Protein AF-D6M3I9-F1 (afdb_monomer)

Secondary structure (DSSP, 8-state):
-----EEE-SS-EEE------HHHHHHHHHTSS---TT-----TT---PPSSEEETTEEEEEEEPPPBP------------------------PPBP---HHHHHHHHHHHHHSBTTBPPP-

Mean predicted aligned error: 10.63 Å

Foldseek 3Di:
DDFFWWKDDPVDIDGFADDDAPVVVVVLCVPDPDADPNDDDDHPPDDDDDPQDADPRGGMDIPPDFDADPDDDDDDDDDDDDDDDDDDPPPPPRPGDHHHPSVVRVVVRVQCPDPPNDDDDD

pLDDT: mean 79.84, std 19.85, range [32.59, 96.94]

Sequence (122 aa):
MRLGPVVAGPERWAPLVAPYDLARLGALLHAMDRVPGALRFHGSGGYLVLPPSRTGAGTTGWARGPLPEAEPVGGAGAPEDAGTEGAGVRGGMARPWLPEVGTLLGPIVETLTRPGVNAPEF

Structure (mmCIF, N/CA/C/O backbone):
data_AF-D6M3I9-F1
#
_entry.id   AF-D6M3I9-F1
#
loop_
_atom_site.group_PDB
_atom_site.id
_atom_site.type_symbol
_atom_site.label_atom_id
_atom_site.label_alt_id
_atom_site.label_comp_id
_atom_site.label_asym_id
_atom_site.label_entity_id
_atom_site.label_seq_id
_atom_site.pdbx_PDB_ins_code
_atom_site.Cartn_x
_atom_site.Cartn_y
_atom_site.Cartn_z
_atom_site.occupancy
_atom_site.B_iso_or_equiv
_atom_site.auth_seq_id
_atom_site.auth_comp_id
_atom_site.auth_asym_id
_atom_site.auth_atom_id
_atom_site.pdbx_PDB_mode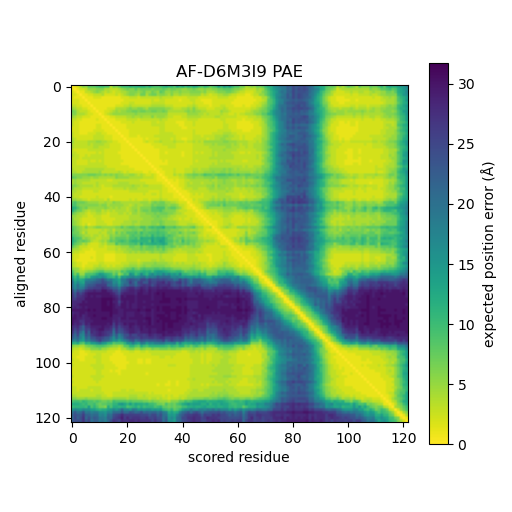l_num
ATOM 1 N N . MET A 1 1 ? 9.358 -13.832 -0.226 1.00 78.69 1 MET A N 1
ATOM 2 C CA . MET A 1 1 ? 9.078 -12.503 -0.818 1.00 78.69 1 MET A CA 1
ATOM 3 C C . MET A 1 1 ? 9.655 -11.416 0.082 1.00 78.69 1 MET A C 1
ATOM 5 O O . MET A 1 1 ? 9.519 -11.528 1.295 1.00 78.69 1 MET A O 1
ATOM 9 N N . ARG A 1 2 ? 10.308 -10.391 -0.485 1.00 83.06 2 ARG A N 1
ATOM 10 C CA . ARG A 1 2 ? 10.786 -9.212 0.262 1.00 83.06 2 ARG A CA 1
ATOM 11 C C . ARG A 1 2 ? 9.686 -8.147 0.254 1.00 83.06 2 ARG A C 1
ATOM 13 O O . ARG A 1 2 ? 9.179 -7.803 -0.806 1.00 83.06 2 ARG A O 1
ATOM 20 N N . LEU A 1 3 ? 9.309 -7.650 1.430 1.00 87.12 3 LEU A N 1
ATOM 21 C CA . LEU A 1 3 ? 8.371 -6.533 1.567 1.00 87.12 3 LEU A CA 1
ATOM 22 C C . LEU A 1 3 ? 9.127 -5.205 1.487 1.00 87.12 3 LEU A C 1
ATOM 24 O O . LEU A 1 3 ? 10.181 -5.056 2.111 1.00 87.12 3 LEU A O 1
ATOM 28 N N . GLY A 1 4 ? 8.582 -4.266 0.713 1.00 91.50 4 GLY A N 1
ATOM 29 C CA . GLY A 1 4 ? 9.066 -2.888 0.634 1.00 91.50 4 GLY A CA 1
ATOM 30 C C . GLY A 1 4 ? 8.720 -2.076 1.884 1.00 91.50 4 GLY A C 1
ATOM 31 O O . GLY A 1 4 ? 8.183 -2.627 2.846 1.00 91.50 4 GLY A O 1
ATOM 32 N N . PRO A 1 5 ? 9.003 -0.767 1.890 1.00 95.25 5 PRO A N 1
ATOM 33 C CA . PRO A 1 5 ? 8.580 0.120 2.965 1.00 95.25 5 PRO A CA 1
ATOM 34 C C . PRO A 1 5 ? 7.055 0.080 3.141 1.00 95.25 5 PRO A C 1
ATOM 36 O O . PRO A 1 5 ? 6.312 -0.013 2.164 1.00 95.25 5 PRO A O 1
ATOM 39 N N . VAL A 1 6 ? 6.581 0.168 4.383 1.00 96.00 6 VAL A N 1
ATOM 40 C CA . VAL A 1 6 ? 5.148 0.184 4.709 1.00 96.00 6 VAL A CA 1
ATOM 41 C C . VAL A 1 6 ? 4.861 1.336 5.653 1.00 96.00 6 VAL A C 1
ATOM 43 O O . VAL A 1 6 ? 5.401 1.399 6.764 1.00 96.00 6 VAL A O 1
ATOM 46 N N . VAL A 1 7 ? 3.978 2.224 5.212 1.00 95.69 7 VAL A N 1
ATOM 47 C CA . VAL A 1 7 ? 3.451 3.318 6.023 1.00 95.69 7 VAL A CA 1
ATOM 48 C C . VAL A 1 7 ? 2.253 2.810 6.819 1.00 95.69 7 VAL A C 1
ATOM 50 O O . VAL A 1 7 ? 1.299 2.298 6.236 1.00 95.69 7 VAL A O 1
ATOM 53 N N . ALA A 1 8 ? 2.289 2.971 8.137 1.00 94.81 8 ALA A N 1
ATOM 54 C CA . ALA A 1 8 ? 1.151 2.747 9.018 1.00 94.81 8 ALA A CA 1
ATOM 55 C C . ALA A 1 8 ? 0.521 4.089 9.394 1.00 94.81 8 ALA A C 1
ATOM 57 O O . ALA A 1 8 ? 1.177 4.972 9.953 1.00 94.81 8 ALA A O 1
ATOM 58 N N . GLY A 1 9 ? -0.757 4.231 9.070 1.00 90.81 9 GLY A N 1
ATOM 59 C CA . GLY A 1 9 ? -1.629 5.273 9.586 1.00 90.81 9 GLY A CA 1
ATOM 60 C C . GLY A 1 9 ? -2.697 4.680 10.510 1.00 90.81 9 GLY A C 1
ATOM 61 O O . GLY A 1 9 ? -2.822 3.459 10.600 1.00 90.81 9 GLY A O 1
ATOM 62 N N . PRO A 1 10 ? -3.488 5.539 11.168 1.00 8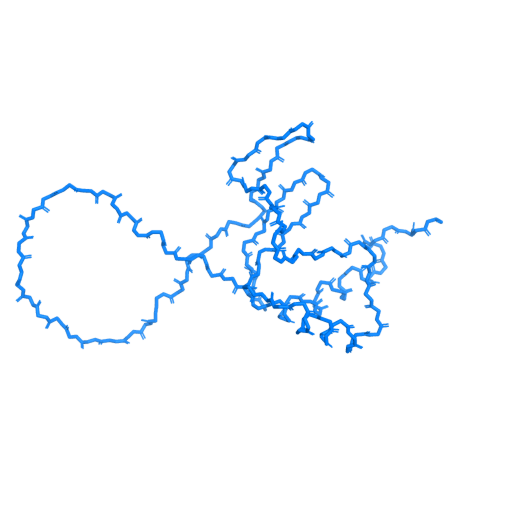6.56 10 PRO A N 1
ATOM 63 C CA . PRO A 1 10 ? -4.519 5.118 12.119 1.00 86.56 10 PRO A CA 1
ATOM 64 C C . PRO A 1 10 ? -5.575 4.209 11.473 1.00 86.56 10 PRO A C 1
ATOM 66 O O . PRO A 1 10 ? -5.933 3.187 12.038 1.00 86.56 10 PRO A O 1
ATOM 69 N N . GLU A 1 11 ? -5.988 4.535 10.246 1.00 87.88 11 GLU A N 1
ATOM 70 C CA . GLU A 1 11 ? -7.082 3.843 9.546 1.00 87.88 11 GLU A CA 1
ATOM 71 C C . GLU A 1 11 ? -6.610 2.928 8.409 1.00 87.88 11 GLU A C 1
ATOM 73 O O . GLU A 1 11 ? -7.399 2.201 7.811 1.00 87.88 11 GLU A O 1
ATOM 78 N N . ARG A 1 12 ? -5.336 3.020 8.007 1.00 90.31 12 ARG A N 1
ATOM 79 C CA . ARG A 1 12 ? -4.849 2.333 6.804 1.00 90.31 12 ARG A CA 1
ATOM 80 C C . ARG A 1 12 ? -3.358 2.075 6.829 1.00 90.31 12 ARG A C 1
ATOM 82 O O . ARG A 1 12 ? -2.579 2.858 7.368 1.00 90.31 12 ARG A O 1
ATOM 89 N N . TRP A 1 13 ? -2.978 1.005 6.149 1.00 94.12 13 TRP A N 1
ATOM 90 C CA . TRP A 1 13 ? -1.595 0.627 5.906 1.00 94.12 13 TRP A CA 1
ATOM 91 C C . TRP A 1 13 ? -1.323 0.744 4.407 1.00 94.12 13 TRP A C 1
ATOM 93 O O . TRP A 1 13 ? -2.140 0.315 3.595 1.00 94.12 13 TRP A O 1
ATOM 103 N N . ALA A 1 14 ? -0.193 1.340 4.035 1.00 95.06 14 ALA A N 1
ATOM 104 C CA . ALA A 1 14 ? 0.182 1.570 2.645 1.00 95.06 14 ALA A CA 1
ATOM 105 C C . ALA A 1 14 ? 1.566 0.967 2.355 1.00 95.06 14 ALA A C 1
ATOM 107 O O . ALA A 1 14 ? 2.588 1.566 2.712 1.00 95.06 14 ALA A O 1
ATOM 108 N N . PRO A 1 15 ? 1.619 -0.216 1.716 1.00 95.25 15 PRO A N 1
ATOM 109 C CA . PRO A 1 15 ? 2.843 -0.736 1.125 1.00 95.25 15 PRO A CA 1
ATOM 110 C C . PRO A 1 15 ? 3.301 0.173 -0.018 1.00 95.25 15 PRO A C 1
ATOM 112 O O . PRO A 1 15 ? 2.516 0.497 -0.910 1.00 95.25 15 PRO A O 1
ATOM 115 N N . LEU A 1 16 ? 4.570 0.570 -0.000 1.00 94.44 16 LEU A N 1
ATOM 116 C CA . LEU A 1 16 ? 5.183 1.312 -1.095 1.00 94.44 16 LEU A CA 1
ATOM 117 C C . LEU A 1 16 ? 5.746 0.326 -2.118 1.00 94.44 16 LEU A C 1
ATOM 119 O O . LEU A 1 16 ? 6.472 -0.605 -1.766 1.00 94.44 16 LEU A O 1
ATOM 123 N N . VAL A 1 17 ? 5.396 0.548 -3.380 1.00 94.44 17 VAL A N 1
ATOM 124 C CA . VAL A 1 17 ? 5.761 -0.285 -4.531 1.00 94.44 17 VAL A CA 1
ATOM 125 C C . VAL A 1 17 ? 6.453 0.562 -5.588 1.00 94.44 17 VAL A C 1
ATOM 127 O O . VAL A 1 17 ? 6.340 1.791 -5.572 1.00 94.44 17 VAL A O 1
ATOM 130 N N . ALA A 1 18 ? 7.168 -0.092 -6.498 1.00 93.25 18 ALA A N 1
ATOM 131 C CA . ALA A 1 18 ? 7.713 0.562 -7.676 1.00 93.25 18 ALA A CA 1
ATOM 132 C C . ALA A 1 18 ? 6.575 1.221 -8.485 1.00 93.25 18 ALA A C 1
ATOM 134 O O . ALA A 1 18 ? 5.434 0.743 -8.431 1.00 93.25 18 ALA A O 1
ATOM 135 N N . PRO A 1 19 ? 6.847 2.324 -9.209 1.00 92.38 19 PRO A N 1
ATOM 136 C CA . PRO A 1 19 ? 5.848 2.960 -10.059 1.00 92.38 19 PRO A CA 1
ATOM 137 C C . PRO A 1 19 ? 5.211 1.956 -11.022 1.00 92.38 19 PRO A C 1
ATOM 139 O O . PRO A 1 19 ? 5.902 1.158 -11.646 1.00 92.38 19 PRO A O 1
ATOM 142 N N . TYR A 1 20 ? 3.893 2.026 -11.161 1.00 92.50 20 TYR A N 1
ATOM 143 C CA . TYR A 1 20 ? 3.120 1.200 -12.080 1.00 92.50 20 TYR A CA 1
ATOM 144 C C . TYR A 1 20 ? 2.108 2.072 -12.818 1.00 92.50 20 TYR A C 1
ATOM 146 O O . TYR A 1 20 ? 1.672 3.106 -12.308 1.00 92.50 20 TYR A O 1
ATOM 154 N N . ASP A 1 21 ? 1.704 1.641 -14.009 1.00 92.50 21 ASP A N 1
ATOM 155 C CA . ASP A 1 21 ? 0.588 2.246 -14.724 1.00 92.50 21 ASP A CA 1
ATOM 156 C C . ASP A 1 21 ? -0.731 1.498 -14.450 1.00 92.50 21 ASP A C 1
ATOM 158 O O . ASP A 1 21 ? -0.761 0.327 -14.049 1.00 92.50 21 ASP A O 1
ATOM 162 N N . LEU A 1 22 ? -1.851 2.196 -14.648 1.00 92.75 22 LEU A N 1
ATOM 163 C CA . LEU A 1 22 ? -3.181 1.657 -14.359 1.00 92.75 22 LEU A CA 1
ATOM 164 C C . LEU A 1 22 ? -3.603 0.541 -15.325 1.00 92.75 22 LEU A C 1
ATOM 166 O O . LEU A 1 22 ? -4.395 -0.312 -14.929 1.00 92.75 22 LEU A O 1
ATOM 170 N N . ALA A 1 23 ? -3.078 0.505 -16.555 1.00 94.88 23 ALA A N 1
ATOM 171 C CA . ALA A 1 23 ? -3.402 -0.550 -17.513 1.00 94.88 23 ALA A CA 1
ATOM 172 C C . ALA A 1 23 ? -2.766 -1.880 -17.083 1.00 94.88 23 ALA A C 1
ATOM 174 O O . ALA A 1 23 ? -3.438 -2.915 -17.039 1.00 94.88 23 ALA A O 1
ATOM 175 N N . ARG A 1 24 ? -1.496 -1.844 -16.668 1.00 94.69 24 ARG A N 1
ATOM 176 C CA . ARG A 1 24 ? -0.787 -2.985 -16.095 1.00 94.69 24 ARG A CA 1
ATOM 177 C C . ARG A 1 24 ? -1.448 -3.460 -14.809 1.00 94.69 24 ARG A C 1
ATOM 179 O O . ARG A 1 24 ? -1.631 -4.667 -14.647 1.00 94.69 24 ARG A O 1
ATOM 186 N N . LEU A 1 25 ? -1.829 -2.540 -13.921 1.00 95.56 25 LEU A N 1
ATOM 187 C CA . LEU A 1 25 ? -2.576 -2.894 -12.714 1.00 95.56 25 LEU A CA 1
ATOM 188 C C . LEU A 1 25 ? -3.904 -3.574 -13.074 1.00 95.56 25 LEU A C 1
ATOM 190 O O . LEU A 1 25 ? -4.180 -4.652 -12.560 1.00 95.56 25 LEU A O 1
ATOM 194 N N . GLY A 1 26 ? -4.688 -3.003 -13.991 1.00 95.38 26 GLY A N 1
ATOM 195 C CA . GLY A 1 26 ? -5.963 -3.573 -14.432 1.00 95.38 26 GLY A CA 1
ATOM 196 C C . GLY A 1 26 ? -5.827 -4.999 -14.971 1.00 95.38 26 GLY A C 1
ATOM 197 O O . GLY A 1 26 ? -6.602 -5.869 -14.585 1.00 95.38 26 GLY A O 1
ATOM 198 N N . ALA A 1 27 ? -4.798 -5.269 -15.781 1.00 96.94 27 ALA A N 1
ATOM 199 C CA . ALA A 1 27 ? -4.513 -6.615 -16.278 1.00 96.94 27 ALA A CA 1
ATOM 200 C C . ALA A 1 27 ? -4.183 -7.609 -15.148 1.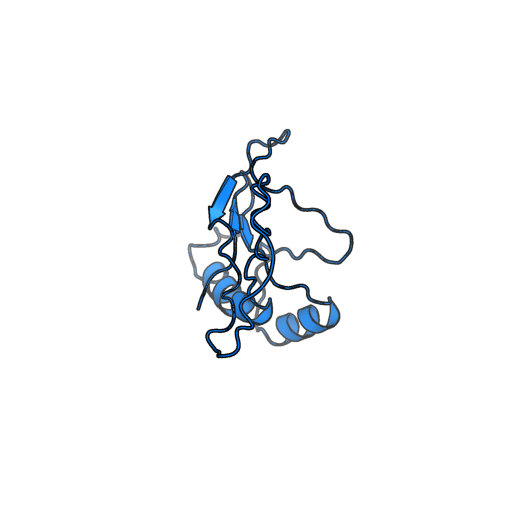00 96.94 27 ALA A C 1
ATOM 202 O O . ALA A 1 27 ? -4.649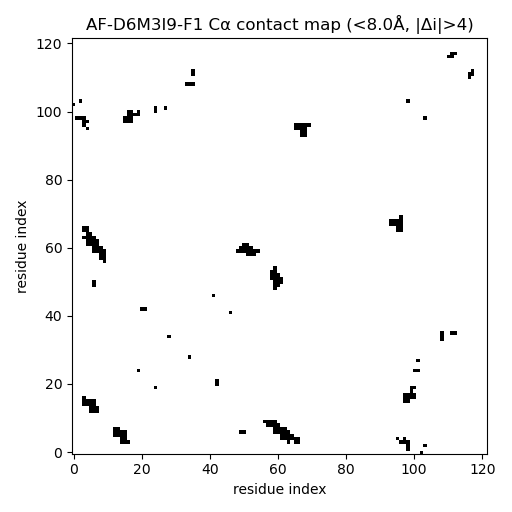 -8.746 -15.173 1.00 96.94 27 ALA A O 1
ATOM 203 N N . LEU A 1 28 ? -3.411 -7.182 -14.141 1.00 96.94 28 LEU A N 1
ATOM 204 C CA . LEU A 1 28 ? -3.105 -8.008 -12.968 1.00 96.94 28 LEU A CA 1
ATOM 205 C C . LEU A 1 28 ? -4.356 -8.288 -12.128 1.00 96.94 28 LEU A C 1
ATOM 207 O O . LEU A 1 28 ? -4.537 -9.412 -11.675 1.00 96.94 28 LEU A O 1
ATOM 211 N N . LEU A 1 29 ? -5.221 -7.286 -11.936 1.00 95.38 29 LEU A N 1
ATOM 212 C CA . LEU A 1 29 ? -6.476 -7.445 -11.198 1.00 95.38 29 LEU A CA 1
ATOM 213 C C . LEU A 1 29 ? -7.465 -8.356 -11.927 1.00 95.38 29 LEU A C 1
ATOM 215 O O . LEU A 1 29 ? -8.104 -9.183 -11.288 1.00 95.38 29 LEU A O 1
ATOM 219 N N . HIS A 1 30 ? -7.565 -8.232 -13.250 1.00 94.81 30 HIS A N 1
ATOM 220 C CA . HIS A 1 30 ? -8.454 -9.051 -14.073 1.00 94.81 30 HIS A CA 1
ATOM 221 C C . HIS A 1 30 ? -8.075 -10.537 -14.069 1.00 94.81 30 HIS A C 1
ATOM 223 O O . HIS A 1 30 ? -8.943 -11.393 -14.194 1.00 94.81 30 HIS A O 1
ATOM 229 N N . ALA A 1 31 ? -6.788 -10.845 -13.904 1.00 95.75 31 ALA A N 1
ATOM 230 C CA . ALA A 1 31 ? -6.306 -12.217 -13.803 1.00 95.75 31 ALA A CA 1
ATOM 231 C C . ALA A 1 31 ? -6.624 -12.890 -12.451 1.00 95.75 31 ALA A C 1
ATOM 233 O O .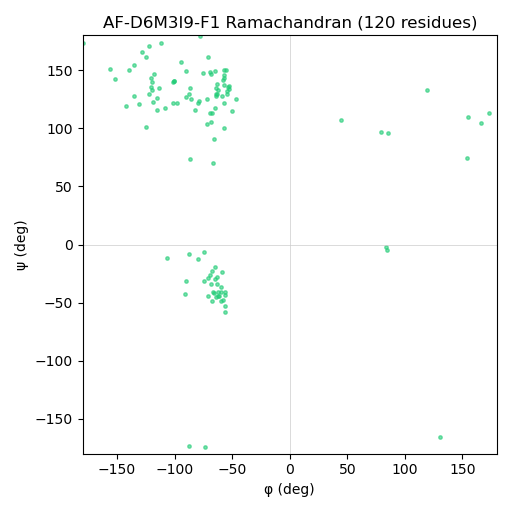 ALA A 1 31 ? -6.331 -14.072 -12.290 1.00 95.75 31 ALA A O 1
ATOM 234 N N . MET A 1 32 ? -7.169 -12.160 -11.470 1.00 93.38 32 MET A N 1
ATOM 235 C CA . MET A 1 32 ? -7.515 -12.694 -10.150 1.00 93.38 32 MET A CA 1
ATOM 236 C C . MET A 1 32 ? -9.017 -12.977 -10.040 1.00 93.38 32 MET A C 1
ATOM 238 O O . MET A 1 32 ? -9.834 -12.153 -10.441 1.00 93.38 32 MET A O 1
ATOM 242 N N . ASP A 1 33 ? -9.378 -14.097 -9.405 1.00 89.38 33 ASP A N 1
ATOM 243 C CA . ASP A 1 33 ? -10.781 -14.515 -9.236 1.00 89.38 33 ASP A CA 1
ATOM 244 C C . ASP A 1 33 ? -11.613 -13.527 -8.400 1.00 89.38 33 ASP A C 1
ATOM 246 O O . ASP A 1 33 ? -12.809 -13.342 -8.626 1.00 89.38 33 ASP A O 1
ATOM 250 N N . ARG A 1 34 ? -10.988 -12.887 -7.403 1.00 89.31 34 ARG A N 1
ATOM 251 C CA . ARG A 1 34 ? -11.619 -11.890 -6.532 1.00 89.31 34 ARG A CA 1
ATOM 252 C C . ARG A 1 34 ? -10.588 -10.893 -6.023 1.00 89.31 34 ARG A C 1
ATOM 254 O O . ARG A 1 34 ? -9.484 -11.269 -5.644 1.00 89.31 34 ARG A O 1
ATOM 261 N N . VAL A 1 35 ? -10.994 -9.629 -5.918 1.00 91.88 35 VAL A N 1
ATOM 262 C CA . VAL A 1 35 ? -10.220 -8.568 -5.260 1.00 91.88 35 VAL A CA 1
ATOM 263 C C . VAL A 1 35 ? -11.031 -8.017 -4.078 1.00 91.88 35 VAL A C 1
ATOM 265 O O . VAL A 1 35 ? -12.163 -7.576 -4.281 1.00 91.88 35 VAL A O 1
ATOM 268 N N . PRO A 1 36 ? -10.506 -8.046 -2.840 1.00 90.88 36 PRO A N 1
ATOM 269 C CA . PRO A 1 36 ? -11.194 -7.497 -1.671 1.00 90.88 36 PRO A CA 1
ATOM 270 C C . PRO A 1 36 ? -11.413 -5.979 -1.761 1.00 90.88 36 PRO A C 1
ATOM 272 O O . PRO A 1 36 ? -10.490 -5.243 -2.110 1.00 90.88 36 PRO A O 1
ATOM 275 N N . GLY A 1 37 ? -12.598 -5.498 -1.360 1.00 88.56 37 GLY A N 1
ATOM 276 C CA . GLY A 1 37 ? -12.959 -4.069 -1.388 1.00 88.56 37 GLY A CA 1
ATOM 277 C C . GLY A 1 37 ? -12.135 -3.176 -0.446 1.00 88.56 37 GLY A C 1
ATOM 278 O O . GLY A 1 37 ? -12.037 -1.964 -0.654 1.00 88.56 37 GLY A O 1
ATOM 279 N N . ALA A 1 38 ? -11.484 -3.776 0.557 1.00 88.94 38 ALA A N 1
ATOM 280 C CA . ALA A 1 38 ? -10.535 -3.101 1.441 1.00 88.94 38 ALA A CA 1
ATOM 281 C C . ALA A 1 38 ? -9.247 -2.654 0.716 1.00 88.94 38 ALA A C 1
ATOM 283 O O . ALA A 1 38 ? -8.568 -1.736 1.180 1.00 88.94 38 ALA A O 1
ATOM 284 N N . LEU A 1 39 ? -8.898 -3.273 -0.421 1.00 92.38 39 LEU A N 1
ATOM 285 C CA . LEU A 1 39 ? -7.689 -2.933 -1.167 1.00 92.38 39 LEU A CA 1
ATOM 286 C C . LEU A 1 39 ? -7.906 -1.660 -1.995 1.00 92.38 39 LEU A C 1
ATOM 288 O O . LEU A 1 39 ? -8.813 -1.570 -2.821 1.00 92.38 39 LEU A O 1
ATOM 292 N N . ARG A 1 40 ? -7.048 -0.659 -1.780 1.00 91.81 40 ARG A N 1
ATOM 293 C CA . ARG A 1 40 ? -7.087 0.630 -2.482 1.00 91.81 40 ARG A CA 1
ATOM 294 C C . ARG A 1 40 ? -5.776 0.869 -3.221 1.00 91.81 40 ARG A C 1
ATOM 296 O O . ARG A 1 40 ? -4.703 0.548 -2.715 1.00 91.81 40 ARG A O 1
ATOM 303 N N . PHE A 1 41 ? -5.871 1.484 -4.395 1.00 92.25 41 PHE A N 1
ATOM 304 C CA . PHE A 1 41 ? -4.741 1.764 -5.280 1.00 92.25 41 PHE A CA 1
ATOM 305 C C . PHE A 1 41 ? -4.577 3.267 -5.477 1.00 92.25 41 PHE A C 1
ATOM 307 O O . PHE A 1 41 ? -5.560 4.005 -5.489 1.00 92.25 41 PHE A O 1
ATOM 314 N N . HIS A 1 42 ? -3.334 3.712 -5.640 1.00 91.00 42 HIS A N 1
ATOM 315 C CA . HIS A 1 42 ? -3.004 5.112 -5.891 1.00 91.00 42 HIS A CA 1
ATOM 316 C C . HIS A 1 42 ? -2.386 5.224 -7.281 1.00 91.00 42 HIS A C 1
ATOM 318 O O . HIS A 1 42 ? -1.325 4.660 -7.532 1.00 91.00 42 HIS A O 1
ATOM 324 N N . GLY A 1 43 ? -3.065 5.939 -8.176 1.00 83.44 43 GLY A N 1
ATOM 325 C CA . GLY A 1 43 ? -2.535 6.282 -9.491 1.00 83.44 43 GLY A CA 1
ATOM 326 C C . GLY A 1 43 ? -1.716 7.573 -9.472 1.00 83.44 43 GLY A C 1
ATOM 327 O O . GLY A 1 43 ? -1.489 8.192 -8.428 1.00 83.44 43 GLY A O 1
ATOM 328 N N . SER A 1 44 ? -1.319 8.014 -10.663 1.00 84.56 44 SER A N 1
ATOM 329 C CA . SER A 1 44 ? -0.713 9.330 -10.877 1.00 84.56 44 SER A CA 1
ATOM 330 C C . SER A 1 44 ? -1.586 10.448 -10.296 1.00 84.56 44 SER A C 1
ATOM 332 O O . SER A 1 44 ? -2.793 10.470 -10.528 1.00 84.56 44 SER A O 1
ATOM 334 N N . GLY A 1 45 ? -0.975 11.387 -9.569 1.00 83.12 45 GLY A N 1
ATOM 335 C CA . GLY A 1 45 ? -1.682 12.505 -8.928 1.00 83.12 45 GLY A CA 1
ATOM 336 C C . GLY A 1 45 ? -2.300 12.175 -7.564 1.00 83.12 45 GLY A C 1
ATOM 337 O O . GLY A 1 45 ? -2.845 13.065 -6.916 1.00 83.12 45 GLY A O 1
ATOM 338 N N . GLY A 1 46 ? -2.196 10.926 -7.099 1.00 83.75 46 GLY A N 1
ATOM 339 C CA . GLY A 1 46 ? -2.488 10.569 -5.715 1.00 83.75 46 GLY A CA 1
ATOM 340 C C . GLY A 1 46 ? -1.369 11.011 -4.770 1.00 83.75 46 GLY A C 1
ATOM 341 O O . GLY A 1 46 ? -0.193 10.992 -5.130 1.00 83.75 46 GLY A O 1
ATOM 342 N N . TYR A 1 47 ? -1.732 11.360 -3.537 1.00 85.62 47 TYR A N 1
ATOM 343 C CA . TYR A 1 47 ? -0.775 11.724 -2.493 1.00 85.62 47 TYR A CA 1
ATOM 344 C C . TYR A 1 47 ? -0.896 10.783 -1.298 1.00 85.62 47 TYR A C 1
ATOM 346 O O . TYR A 1 47 ? -1.996 10.424 -0.876 1.00 85.62 47 TYR A O 1
ATOM 354 N N . LEU A 1 48 ? 0.251 10.418 -0.726 1.00 89.12 48 LEU A N 1
ATOM 355 C CA . LEU A 1 48 ? 0.346 9.665 0.518 1.00 89.12 48 LEU A CA 1
ATOM 356 C C . LEU A 1 48 ? 1.127 10.487 1.544 1.00 89.12 48 LEU A C 1
ATOM 358 O O . LEU A 1 48 ? 2.177 11.049 1.241 1.00 89.12 48 LEU A O 1
ATOM 362 N N . VAL A 1 49 ? 0.627 10.519 2.775 1.00 90.94 49 VAL A N 1
ATOM 363 C CA . VAL A 1 49 ? 1.346 11.093 3.913 1.00 90.94 49 VAL A CA 1
ATOM 364 C C . VAL A 1 49 ? 2.506 10.165 4.284 1.00 90.94 49 VAL A C 1
ATOM 366 O O . VAL A 1 49 ? 2.281 8.981 4.530 1.00 90.94 49 VAL A O 1
ATOM 369 N N . LEU A 1 50 ? 3.735 10.689 4.331 1.00 90.88 50 LEU A N 1
ATOM 370 C CA . LEU A 1 50 ? 4.931 9.916 4.679 1.00 90.88 50 LEU A CA 1
ATOM 371 C C . LEU A 1 50 ? 5.360 10.149 6.135 1.00 90.88 50 LEU A C 1
ATOM 373 O O . LEU A 1 50 ? 5.313 11.284 6.610 1.00 90.88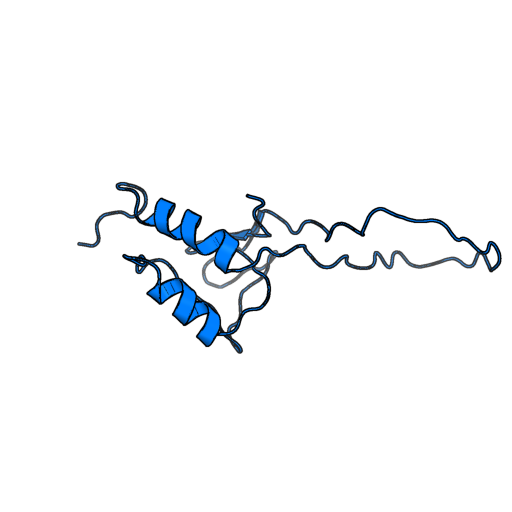 50 LEU A O 1
ATOM 377 N N . PRO A 1 51 ? 5.809 9.111 6.859 1.00 90.56 51 PRO A N 1
ATOM 378 C CA . PRO A 1 51 ? 6.399 9.286 8.178 1.00 90.56 51 PRO A CA 1
ATOM 379 C C . PRO A 1 51 ? 7.719 10.080 8.141 1.00 90.56 51 PRO A C 1
ATOM 381 O O . PRO A 1 51 ? 8.498 9.913 7.200 1.00 90.56 51 PRO A O 1
ATOM 384 N N . PRO A 1 52 ? 8.038 10.837 9.204 1.00 88.56 52 PRO A N 1
ATOM 385 C CA . PRO A 1 52 ? 7.171 11.155 10.337 1.00 88.56 52 PRO A CA 1
ATOM 386 C C . PRO A 1 52 ? 6.203 12.292 9.970 1.00 88.56 52 PRO A C 1
ATOM 388 O O . PRO A 1 52 ? 6.632 13.392 9.639 1.00 88.56 52 PRO A O 1
ATOM 391 N N . SER A 1 53 ? 4.893 12.048 10.061 1.00 88.62 53 SER A N 1
ATOM 392 C CA . SER A 1 53 ? 3.870 13.077 9.816 1.00 88.62 53 SER A CA 1
ATOM 393 C C . SER A 1 53 ? 2.720 12.974 10.813 1.00 88.62 53 SER A C 1
ATOM 395 O O . SER A 1 53 ? 2.381 11.884 11.282 1.00 88.62 53 SER A O 1
ATOM 397 N N . ARG A 1 54 ? 2.089 14.112 11.120 1.00 89.25 54 ARG A N 1
ATOM 398 C CA . ARG A 1 54 ? 0.862 14.199 11.923 1.00 89.25 54 ARG A CA 1
ATOM 399 C C . ARG A 1 54 ? -0.244 14.837 11.085 1.00 89.25 54 ARG A C 1
ATOM 401 O O . ARG A 1 54 ? -0.027 15.859 10.447 1.00 89.25 54 ARG A O 1
ATOM 408 N N . THR A 1 55 ? -1.420 14.227 11.105 1.00 86.25 55 THR A N 1
ATOM 409 C CA . THR A 1 55 ? -2.629 14.681 10.405 1.00 86.25 55 THR A CA 1
ATOM 410 C C . THR A 1 55 ? -3.760 14.882 11.412 1.00 86.25 55 THR A C 1
ATOM 412 O O . THR A 1 55 ? -3.638 14.455 12.561 1.00 86.25 55 THR A O 1
ATOM 415 N N . GLY A 1 56 ? -4.883 15.472 10.989 1.00 87.00 56 GLY A N 1
ATOM 416 C CA . GLY A 1 56 ? -6.080 15.573 11.837 1.00 87.00 56 GLY A CA 1
ATOM 417 C C . GLY A 1 56 ? -6.627 14.216 12.308 1.00 87.00 56 GLY A C 1
ATOM 418 O O . GLY A 1 56 ? -7.257 14.152 13.354 1.00 87.00 56 GLY A O 1
ATOM 419 N N . ALA A 1 57 ? -6.330 13.130 11.585 1.00 84.50 57 ALA A N 1
ATOM 420 C CA . ALA A 1 57 ? -6.733 11.769 11.941 1.00 84.50 57 ALA A CA 1
ATOM 421 C C . ALA A 1 57 ? -5.744 11.049 12.882 1.00 84.50 57 ALA A C 1
ATOM 423 O O . ALA A 1 57 ? -6.035 9.952 13.339 1.00 84.50 57 ALA A O 1
ATOM 424 N N . GLY A 1 58 ? -4.567 11.625 13.160 1.00 88.56 58 GLY A N 1
ATOM 425 C CA . GLY A 1 58 ? -3.531 11.004 13.993 1.00 88.56 58 GLY A CA 1
ATOM 426 C C . GLY A 1 58 ? -2.139 11.011 13.358 1.00 88.56 58 GLY A C 1
ATOM 427 O O . GLY A 1 58 ? -1.866 11.739 12.397 1.00 88.56 58 GLY A O 1
ATOM 428 N N . THR A 1 59 ? -1.227 10.219 13.922 1.00 91.38 59 THR A N 1
ATOM 429 C CA . THR A 1 59 ? 0.171 10.117 13.476 1.00 91.38 59 THR A CA 1
ATOM 430 C C . THR A 1 59 ? 0.367 9.032 12.422 1.00 91.38 59 THR A C 1
ATOM 432 O O . THR A 1 59 ? -0.334 8.027 12.381 1.00 91.38 59 THR A O 1
ATOM 435 N N . THR A 1 60 ? 1.340 9.251 11.543 1.00 93.06 60 THR A N 1
ATOM 436 C CA . THR A 1 60 ? 1.767 8.304 10.512 1.00 93.06 60 THR A CA 1
ATOM 437 C C . THR A 1 60 ? 3.203 7.866 10.798 1.00 93.06 60 THR A C 1
ATOM 439 O O . THR A 1 60 ? 4.085 8.713 10.976 1.00 93.06 60 THR A O 1
ATOM 442 N N . GLY A 1 61 ? 3.423 6.551 10.878 1.00 94.56 61 GLY A N 1
ATOM 443 C CA . GLY A 1 61 ? 4.688 5.907 11.249 1.00 94.56 61 GLY A CA 1
ATOM 444 C C . GLY A 1 61 ? 5.133 4.845 10.239 1.00 94.56 61 GLY A C 1
ATOM 445 O O . GLY A 1 61 ? 4.357 4.410 9.391 1.00 94.56 61 GLY A O 1
ATOM 446 N N . TRP A 1 62 ? 6.394 4.414 10.311 1.00 95.00 62 TRP A N 1
ATOM 447 C CA . TRP A 1 62 ? 6.873 3.270 9.531 1.00 95.00 62 TRP A CA 1
ATOM 448 C C . TRP A 1 62 ? 6.506 1.967 10.252 1.00 95.00 62 TRP A C 1
ATOM 450 O O . TRP A 1 62 ? 7.043 1.699 11.322 1.00 95.00 62 TRP A O 1
ATOM 460 N N . ALA A 1 63 ? 5.650 1.132 9.657 1.00 95.06 63 ALA A N 1
ATOM 461 C CA . ALA A 1 63 ? 5.549 -0.279 10.059 1.00 95.06 63 ALA A CA 1
ATOM 462 C C . ALA A 1 63 ? 6.756 -1.076 9.542 1.00 95.06 63 ALA A C 1
ATOM 464 O O . ALA A 1 63 ? 7.225 -2.020 10.176 1.00 95.06 63 ALA A O 1
ATOM 465 N N . ARG A 1 64 ? 7.282 -0.662 8.384 1.00 94.12 64 ARG A N 1
ATOM 466 C CA . ARG A 1 64 ? 8.558 -1.115 7.833 1.00 94.12 64 ARG A CA 1
ATOM 467 C C . ARG A 1 64 ? 9.248 0.072 7.176 1.00 94.12 64 ARG A C 1
ATOM 469 O O . ARG A 1 64 ? 8.695 0.663 6.253 1.00 94.12 64 ARG A O 1
ATOM 476 N N . GLY A 1 65 ? 10.428 0.428 7.675 1.00 92.69 65 GLY A N 1
ATOM 477 C CA . GLY A 1 65 ? 11.214 1.535 7.134 1.00 92.69 65 GLY A CA 1
ATOM 478 C C . GLY A 1 65 ? 11.812 1.220 5.757 1.00 92.69 65 GLY A C 1
ATOM 479 O O . GLY A 1 65 ? 11.905 0.045 5.379 1.00 92.69 65 GLY A O 1
ATOM 480 N N . PRO A 1 66 ? 12.221 2.252 5.001 1.00 91.38 66 PRO A N 1
ATOM 481 C CA . PRO A 1 66 ? 12.929 2.062 3.747 1.00 91.38 66 PRO A CA 1
ATOM 482 C C . PRO A 1 66 ? 14.261 1.350 3.967 1.00 91.38 66 PRO A C 1
ATOM 484 O O . PRO A 1 66 ? 15.035 1.702 4.851 1.00 91.38 66 PRO A O 1
ATOM 487 N N . LEU A 1 67 ? 14.517 0.343 3.136 1.00 85.19 67 LEU A N 1
ATOM 488 C CA . LEU A 1 67 ? 15.825 -0.288 3.016 1.00 85.19 67 LEU A CA 1
ATOM 489 C C . LEU A 1 67 ? 16.506 0.281 1.772 1.00 85.19 67 LEU A C 1
ATOM 491 O O . LEU A 1 67 ? 15.812 0.441 0.761 1.00 85.19 67 LEU A O 1
ATOM 495 N N . PRO A 1 68 ? 17.821 0.546 1.814 1.00 78.69 68 PRO A N 1
ATOM 496 C CA . PRO A 1 68 ? 18.538 0.987 0.630 1.00 78.69 68 PRO A CA 1
ATOM 497 C C . PRO A 1 68 ? 18.371 -0.043 -0.494 1.00 78.69 68 PRO A C 1
ATOM 499 O O . PRO A 1 68 ? 18.256 -1.257 -0.255 1.00 78.69 68 PRO A O 1
ATOM 502 N N . GLU A 1 69 ? 18.310 0.451 -1.724 1.00 78.00 69 GLU A N 1
ATOM 503 C CA . GLU A 1 69 ? 18.567 -0.359 -2.904 1.00 78.00 69 GLU A CA 1
ATOM 504 C C . GLU A 1 69 ? 19.944 -1.011 -2.741 1.00 78.00 69 GLU A C 1
ATOM 506 O O . GLU A 1 69 ? 20.890 -0.385 -2.267 1.00 78.00 69 GLU A O 1
ATOM 511 N N . ALA A 1 70 ? 20.024 -2.319 -2.993 1.00 66.69 70 ALA A N 1
ATOM 512 C CA . ALA A 1 70 ? 21.303 -3.000 -2.905 1.00 66.69 70 ALA A CA 1
ATOM 513 C C . ALA A 1 70 ? 22.150 -2.499 -4.076 1.00 66.69 70 ALA A C 1
ATOM 515 O O . ALA A 1 70 ? 21.802 -2.762 -5.226 1.00 66.69 70 ALA A O 1
ATOM 516 N N . GLU A 1 71 ? 23.226 -1.774 -3.777 1.00 59.62 71 GLU A N 1
ATOM 517 C CA . GLU A 1 71 ? 24.243 -1.445 -4.772 1.00 59.62 71 GLU A CA 1
ATOM 518 C C . GLU A 1 71 ? 24.724 -2.765 -5.403 1.00 59.62 71 GLU A C 1
ATOM 520 O O . GLU A 1 71 ? 25.009 -3.721 -4.666 1.00 59.62 71 GLU A O 1
ATOM 525 N N . PRO A 1 72 ? 24.762 -2.880 -6.741 1.00 51.41 72 PRO A N 1
ATOM 526 C CA . PRO A 1 72 ? 25.189 -4.108 -7.392 1.00 51.41 72 PRO A CA 1
ATOM 527 C C . PRO A 1 72 ? 26.606 -4.468 -6.928 1.00 51.41 72 PRO A C 1
ATOM 529 O O . PRO A 1 72 ? 27.550 -3.691 -7.060 1.00 51.41 72 PRO A O 1
ATOM 532 N N . VAL A 1 73 ? 26.757 -5.660 -6.352 1.00 53.06 73 VAL A N 1
ATOM 533 C CA . VAL A 1 73 ? 28.054 -6.183 -5.914 1.00 53.06 73 VAL A CA 1
ATOM 534 C C . VAL A 1 73 ? 28.883 -6.571 -7.150 1.00 53.06 73 VAL A C 1
ATOM 536 O O . VAL A 1 73 ? 28.650 -7.623 -7.741 1.00 53.06 73 VAL A O 1
ATOM 539 N N . GLY A 1 74 ? 29.866 -5.726 -7.503 1.00 49.38 74 GLY A N 1
ATOM 540 C CA . GLY A 1 74 ? 31.038 -6.043 -8.347 1.00 49.38 74 GLY A CA 1
ATOM 541 C C . GLY A 1 74 ? 31.155 -5.238 -9.660 1.00 49.38 74 GLY A C 1
ATOM 542 O O . GLY A 1 74 ? 30.193 -5.158 -10.409 1.00 49.38 74 GLY A O 1
ATOM 543 N N . GLY A 1 75 ? 32.306 -4.657 -10.036 1.00 40.09 75 GLY A N 1
ATOM 544 C CA . GLY A 1 75 ? 33.639 -4.746 -9.434 1.00 40.09 75 GLY A CA 1
ATOM 545 C C . GLY A 1 75 ? 34.725 -3.911 -10.145 1.00 40.09 75 GLY A C 1
ATOM 546 O O . GLY A 1 75 ? 34.490 -3.335 -11.198 1.00 40.09 75 GLY A O 1
ATOM 547 N N . ALA A 1 76 ? 35.903 -3.892 -9.507 1.00 52.03 76 ALA A N 1
ATOM 548 C CA . ALA A 1 76 ? 37.256 -3.606 -10.010 1.00 52.03 76 ALA A CA 1
ATOM 549 C C . ALA A 1 76 ? 37.481 -2.405 -10.957 1.00 52.03 76 ALA A C 1
ATOM 551 O O . ALA A 1 76 ? 37.252 -2.485 -12.159 1.00 52.03 76 ALA A O 1
ATOM 552 N N . GLY A 1 77 ? 38.113 -1.357 -10.416 1.00 36.16 77 GLY A N 1
ATOM 553 C CA . GLY A 1 77 ? 38.803 -0.333 -11.204 1.00 36.16 77 GLY A CA 1
ATOM 554 C C . GLY A 1 77 ? 38.892 1.014 -10.497 1.00 36.16 77 GLY A C 1
ATOM 555 O O . GLY A 1 77 ? 38.173 1.937 -10.859 1.00 36.16 77 GLY A O 1
ATOM 556 N N . ALA A 1 78 ? 39.762 1.138 -9.493 1.00 43.22 78 ALA A N 1
ATOM 557 C CA . ALA A 1 78 ? 40.218 2.456 -9.058 1.00 43.22 78 ALA A CA 1
ATOM 558 C C . ALA A 1 78 ? 41.086 3.086 -10.162 1.00 43.22 78 ALA A C 1
ATOM 560 O O . ALA A 1 78 ? 41.876 2.382 -10.796 1.00 43.22 78 ALA A O 1
ATOM 561 N N . PRO A 1 79 ? 41.034 4.412 -10.310 1.00 44.19 79 PRO A N 1
ATOM 562 C CA . PRO A 1 79 ? 42.246 5.199 -10.300 1.00 44.19 79 PRO A CA 1
ATOM 563 C C . PRO A 1 79 ? 42.281 5.987 -8.993 1.00 44.19 79 PRO A C 1
ATOM 565 O O . PRO A 1 79 ? 41.398 6.791 -8.693 1.00 44.19 79 PRO A O 1
ATOM 568 N N . GLU A 1 80 ? 43.299 5.689 -8.196 1.00 49.88 80 GLU A N 1
ATOM 569 C CA . GLU A 1 80 ? 43.748 6.541 -7.106 1.00 49.88 80 GLU A CA 1
ATOM 570 C C . GLU A 1 80 ? 44.324 7.803 -7.749 1.00 49.88 80 GLU A C 1
ATOM 572 O O . GLU A 1 80 ? 45.263 7.695 -8.528 1.00 49.88 80 GLU A O 1
ATOM 577 N N . ASP A 1 81 ? 43.670 8.948 -7.540 1.00 44.16 81 ASP A N 1
ATOM 578 C CA . ASP A 1 81 ? 44.290 10.264 -7.327 1.00 44.16 81 ASP A CA 1
ATOM 579 C C . ASP A 1 81 ? 43.234 11.373 -7.462 1.00 44.16 81 ASP A C 1
ATOM 581 O O . ASP A 1 81 ? 42.823 11.719 -8.567 1.00 44.16 81 ASP A O 1
ATOM 585 N N . ALA A 1 82 ? 42.800 11.939 -6.326 1.00 40.53 82 ALA A N 1
ATOM 586 C CA . ALA A 1 82 ? 42.584 13.381 -6.135 1.00 40.53 82 ALA A CA 1
ATOM 587 C C . ALA A 1 82 ? 41.924 13.683 -4.775 1.00 40.53 82 ALA A C 1
ATOM 589 O O . ALA A 1 82 ? 40.746 13.412 -4.564 1.00 40.53 82 ALA A O 1
ATOM 590 N N . GLY A 1 83 ? 42.688 14.351 -3.905 1.00 34.12 83 GLY A N 1
ATOM 591 C CA . GLY A 1 83 ? 42.194 15.477 -3.106 1.00 34.12 83 GLY A CA 1
ATOM 592 C C . GLY A 1 83 ? 41.358 15.170 -1.864 1.00 34.12 83 GLY A C 1
ATOM 593 O O . GLY A 1 83 ? 40.137 15.083 -1.915 1.00 34.12 83 GLY A O 1
ATOM 594 N N . THR A 1 84 ? 42.020 15.165 -0.709 1.00 45.53 84 THR A N 1
ATOM 595 C CA . THR A 1 84 ? 41.383 15.414 0.588 1.00 45.53 84 THR A CA 1
ATOM 596 C C . THR A 1 84 ? 40.933 16.873 0.670 1.00 45.53 84 THR A C 1
ATOM 598 O O . THR A 1 84 ? 41.756 17.749 0.921 1.00 45.53 84 THR A O 1
ATOM 601 N N . GLU A 1 85 ? 39.630 17.124 0.548 1.00 36.72 85 GLU A N 1
ATOM 602 C CA . GLU A 1 85 ? 38.983 18.344 1.041 1.00 36.72 85 GLU A CA 1
ATOM 603 C C . GLU A 1 85 ? 37.680 17.970 1.757 1.00 36.72 85 GLU A C 1
ATOM 605 O O . GLU A 1 85 ? 36.866 17.184 1.275 1.00 36.72 85 GLU A O 1
ATOM 610 N N . GLY A 1 86 ? 37.541 18.464 2.987 1.00 34.09 86 GLY A N 1
ATOM 611 C CA . GLY A 1 86 ? 36.480 18.074 3.903 1.00 34.09 86 GLY A CA 1
ATOM 612 C C . GLY A 1 86 ? 35.116 18.712 3.630 1.00 34.09 86 GLY A C 1
ATOM 613 O O . GLY A 1 86 ? 34.945 19.583 2.787 1.00 34.09 86 GLY A O 1
ATOM 614 N N . ALA A 1 87 ? 34.182 18.311 4.496 1.00 36.81 87 ALA A N 1
ATOM 615 C CA . ALA A 1 87 ? 32.852 18.872 4.735 1.00 36.81 87 ALA A CA 1
ATOM 616 C C . ALA A 1 87 ? 31.710 18.390 3.825 1.00 36.81 87 ALA A C 1
ATOM 618 O O . ALA A 1 87 ? 31.364 18.969 2.799 1.00 36.81 87 ALA A O 1
ATOM 619 N N . GLY A 1 88 ? 30.989 17.402 4.355 1.00 32.59 88 GLY A N 1
ATOM 620 C CA . GLY A 1 88 ? 29.572 17.227 4.083 1.00 32.59 88 GLY A CA 1
ATOM 621 C C . GLY A 1 88 ? 29.153 15.784 4.263 1.00 32.59 88 GLY A C 1
ATOM 622 O O . GLY A 1 88 ? 29.450 14.950 3.417 1.00 32.59 88 GLY A O 1
ATOM 623 N N . VAL A 1 89 ? 28.384 15.494 5.314 1.00 46.12 89 VAL A N 1
ATOM 624 C CA . VAL A 1 89 ? 27.535 14.296 5.364 1.00 46.12 89 VAL A CA 1
ATOM 625 C C . VAL A 1 89 ? 26.447 14.463 4.296 1.00 46.12 89 VAL A C 1
ATOM 627 O O . VAL A 1 89 ? 25.281 14.700 4.591 1.00 46.12 89 VAL A O 1
ATOM 630 N N . ARG A 1 90 ? 26.819 14.395 3.018 1.00 46.69 90 ARG A N 1
ATOM 631 C CA . ARG A 1 90 ? 25.888 14.082 1.941 1.00 46.69 90 ARG A CA 1
ATOM 632 C C . ARG A 1 90 ? 25.854 12.570 1.871 1.00 46.69 90 ARG A C 1
ATOM 634 O O . ARG A 1 90 ? 26.442 11.965 0.983 1.00 46.69 90 ARG A O 1
ATOM 641 N N . GLY A 1 91 ? 25.191 11.964 2.856 1.00 42.97 91 GLY A N 1
ATOM 642 C CA . GLY A 1 91 ? 24.689 10.612 2.678 1.00 42.97 91 GLY A CA 1
ATOM 643 C C . GLY A 1 91 ? 23.789 10.669 1.455 1.00 42.97 91 GLY A C 1
ATOM 644 O O . GLY A 1 91 ? 22.685 11.206 1.542 1.00 42.97 91 GLY A O 1
ATOM 645 N N . GLY A 1 92 ? 24.295 10.231 0.299 1.00 45.25 92 GLY A N 1
ATOM 646 C CA . GLY A 1 92 ? 23.461 10.021 -0.873 1.00 45.25 92 GLY A CA 1
ATOM 647 C C . GLY A 1 92 ? 22.295 9.175 -0.394 1.00 45.25 92 GLY A C 1
ATOM 648 O O . GLY A 1 92 ? 22.515 8.087 0.135 1.00 45.25 92 GLY A O 1
ATOM 649 N N . MET A 1 93 ? 21.078 9.722 -0.434 1.00 56.81 93 MET A N 1
ATOM 650 C CA . MET A 1 93 ? 19.897 8.970 -0.034 1.00 56.81 93 MET A CA 1
ATOM 651 C C . MET A 1 93 ? 19.749 7.851 -1.055 1.00 56.81 93 MET A C 1
ATOM 653 O O . MET A 1 93 ? 19.159 8.058 -2.115 1.00 56.81 93 MET A O 1
ATOM 657 N N . ALA A 1 94 ? 20.353 6.698 -0.761 1.00 67.38 94 ALA A N 1
ATOM 658 C CA . ALA A 1 94 ? 20.160 5.478 -1.517 1.00 67.38 94 ALA A CA 1
ATOM 659 C C . ALA A 1 94 ? 18.655 5.333 -1.731 1.00 67.38 94 ALA A C 1
ATOM 661 O O . ALA A 1 94 ? 17.869 5.444 -0.778 1.00 67.38 94 ALA A O 1
ATOM 662 N N . ARG A 1 95 ? 18.247 5.187 -2.995 1.00 81.19 95 ARG A N 1
ATOM 663 C CA . ARG A 1 95 ? 16.827 5.073 -3.317 1.00 81.19 95 ARG A CA 1
ATOM 664 C C . ARG A 1 95 ? 16.283 3.881 -2.531 1.00 81.19 95 ARG A C 1
ATOM 666 O O . ARG A 1 95 ? 16.971 2.866 -2.415 1.00 81.19 95 ARG A O 1
ATOM 673 N N . PRO A 1 96 ? 15.098 3.992 -1.916 1.00 87.81 96 PRO A N 1
ATOM 674 C CA . PRO A 1 96 ? 14.536 2.852 -1.223 1.00 87.81 96 PRO A CA 1
ATOM 675 C C . PRO A 1 96 ? 14.259 1.754 -2.246 1.00 87.81 96 PRO A C 1
ATOM 677 O O . PRO A 1 96 ? 13.680 2.021 -3.297 1.00 87.81 96 PRO A O 1
ATOM 680 N N . TRP A 1 97 ? 14.623 0.515 -1.929 1.00 92.25 97 TRP A N 1
ATOM 681 C CA . TRP A 1 97 ? 14.166 -0.612 -2.731 1.00 92.25 97 TRP A CA 1
ATOM 682 C C . TRP A 1 97 ? 12.642 -0.728 -2.624 1.00 92.25 97 TRP A C 1
ATOM 684 O O . TRP A 1 97 ? 12.102 -0.801 -1.513 1.00 92.25 97 TRP A O 1
ATOM 694 N N . LEU A 1 98 ? 11.957 -0.788 -3.767 1.00 93.88 98 LEU A N 1
ATOM 695 C CA . LEU A 1 98 ? 10.508 -0.938 -3.850 1.00 93.88 98 LEU A CA 1
ATOM 696 C C . LEU A 1 98 ? 10.152 -2.199 -4.657 1.00 93.88 98 LEU A C 1
ATOM 698 O O . LEU A 1 98 ? 10.663 -2.368 -5.763 1.00 93.88 98 LEU A O 1
ATOM 702 N N . PRO A 1 99 ? 9.284 -3.091 -4.146 1.00 95.12 99 PRO A N 1
ATOM 703 C CA . PRO A 1 99 ? 8.809 -4.243 -4.903 1.00 95.12 99 PRO A CA 1
ATOM 704 C C . PRO A 1 99 ? 7.888 -3.813 -6.045 1.00 95.12 99 PRO A C 1
ATOM 706 O O . PRO A 1 99 ? 7.101 -2.879 -5.901 1.00 95.12 99 PRO A O 1
ATOM 709 N N . GLU A 1 100 ? 7.910 -4.567 -7.139 1.00 94.81 100 GLU A N 1
ATOM 710 C CA . GLU A 1 100 ? 6.891 -4.485 -8.187 1.00 94.81 100 GLU A CA 1
ATOM 711 C C . GLU A 1 100 ? 5.492 -4.754 -7.623 1.00 94.81 100 GLU A C 1
ATOM 713 O O . GLU A 1 100 ? 5.308 -5.667 -6.809 1.00 94.81 100 GLU A O 1
ATOM 718 N N . VAL A 1 101 ? 4.481 -4.026 -8.110 1.00 95.19 101 VAL A N 1
ATOM 719 C CA . VAL A 1 101 ? 3.091 -4.167 -7.636 1.00 95.19 101 VAL A CA 1
ATOM 720 C C . VAL A 1 101 ? 2.583 -5.608 -7.770 1.00 95.19 101 VAL A C 1
ATOM 722 O O . VAL A 1 101 ? 1.995 -6.153 -6.837 1.00 95.19 101 VAL A O 1
ATOM 725 N N . GLY A 1 102 ? 2.908 -6.276 -8.882 1.00 94.56 102 GLY A N 1
ATOM 726 C CA . GLY A 1 102 ? 2.519 -7.666 -9.131 1.00 94.56 102 GLY A CA 1
ATOM 727 C C . GLY A 1 102 ? 3.108 -8.663 -8.130 1.00 94.56 102 GLY A C 1
ATOM 728 O O . GLY A 1 102 ? 2.473 -9.671 -7.842 1.00 94.56 102 GLY A O 1
ATOM 729 N N . THR A 1 103 ? 4.271 -8.359 -7.541 1.00 95.06 103 THR A N 1
ATOM 730 C CA . THR A 1 103 ? 4.892 -9.212 -6.513 1.00 95.06 103 THR A CA 1
ATOM 731 C C . THR A 1 103 ? 4.079 -9.213 -5.219 1.00 95.06 103 THR A C 1
ATOM 733 O O . THR A 1 103 ? 4.037 -10.224 -4.522 1.00 95.06 103 THR A O 1
ATOM 736 N N . LEU A 1 104 ? 3.441 -8.085 -4.882 1.00 94.44 104 LEU A N 1
ATOM 737 C CA . LEU A 1 104 ? 2.680 -7.944 -3.638 1.00 94.44 104 LEU A CA 1
ATOM 738 C C . LEU A 1 104 ? 1.208 -8.335 -3.779 1.00 94.44 104 LEU A C 1
ATOM 740 O O . LEU A 1 104 ? 0.613 -8.787 -2.801 1.00 94.44 104 LEU A O 1
ATOM 744 N N . LEU A 1 105 ? 0.619 -8.136 -4.961 1.00 94.38 105 LEU A N 1
ATOM 745 C CA . LEU A 1 105 ? -0.825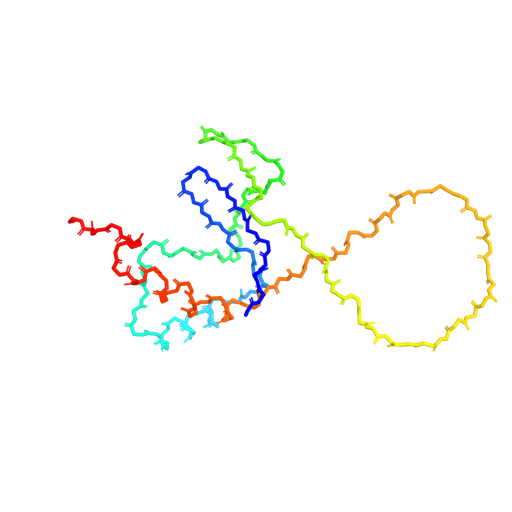 -8.260 -5.163 1.00 94.38 105 LEU A CA 1
ATOM 746 C C . LEU A 1 105 ? -1.376 -9.626 -4.752 1.00 94.38 105 LEU A C 1
ATOM 748 O O . LEU A 1 105 ? -2.291 -9.669 -3.937 1.00 94.38 105 LEU A O 1
ATOM 752 N N . GLY A 1 106 ? -0.799 -10.719 -5.259 1.00 93.38 106 GLY A N 1
ATOM 753 C CA . GLY A 1 106 ? -1.266 -12.077 -4.956 1.00 93.38 106 GLY A CA 1
ATOM 754 C C . GLY A 1 106 ? -1.290 -12.367 -3.450 1.00 93.38 106 GLY A C 1
ATOM 755 O O . GLY A 1 106 ? -2.364 -12.619 -2.908 1.00 93.38 106 GLY A O 1
ATOM 756 N N . PRO A 1 107 ? -0.152 -12.242 -2.740 1.00 93.56 107 PRO A N 1
ATOM 757 C CA . PRO A 1 107 ? -0.098 -12.482 -1.297 1.00 93.56 107 PRO A CA 1
ATOM 758 C C . PRO A 1 107 ? -1.022 -11.577 -0.470 1.00 93.56 107 PRO A C 1
ATOM 760 O O . PRO A 1 107 ? -1.596 -12.028 0.524 1.00 93.56 107 PRO A O 1
ATOM 763 N N . ILE A 1 108 ? -1.188 -10.304 -0.858 1.00 93.38 108 ILE A N 1
ATOM 764 C CA . ILE A 1 108 ? -2.110 -9.383 -0.173 1.00 93.38 108 ILE A CA 1
ATOM 765 C C . ILE A 1 108 ? -3.559 -9.824 -0.384 1.00 93.38 108 ILE A C 1
ATOM 767 O O . ILE A 1 108 ? -4.310 -9.914 0.585 1.00 93.38 108 ILE A O 1
ATOM 771 N N . VAL A 1 109 ? -3.951 -10.116 -1.624 1.00 93.44 109 VAL A N 1
ATOM 772 C CA . VAL A 1 109 ? -5.309 -10.562 -1.961 1.00 93.44 109 VAL A CA 1
ATOM 773 C C . VAL A 1 109 ? -5.635 -11.883 -1.270 1.00 93.44 109 VAL A C 1
ATOM 775 O O . VAL A 1 109 ? -6.700 -11.996 -0.665 1.00 93.44 109 VAL A O 1
ATOM 778 N N . GLU A 1 110 ? -4.712 -12.843 -1.282 1.00 92.19 110 GLU A N 1
ATOM 779 C CA . GLU A 1 110 ? -4.854 -14.116 -0.572 1.00 92.19 110 GLU A CA 1
ATOM 780 C C . GLU A 1 110 ? -5.061 -13.889 0.931 1.00 92.19 110 GLU A C 1
ATOM 782 O O . GLU A 1 110 ? -5.994 -14.426 1.530 1.00 92.19 110 GLU A O 1
ATOM 787 N N . THR A 1 111 ? -4.226 -13.041 1.540 1.00 92.38 111 THR A N 1
ATOM 788 C CA . THR A 1 111 ? -4.296 -12.750 2.978 1.00 92.38 111 THR A CA 1
ATOM 789 C C . THR A 1 111 ? -5.607 -12.070 3.348 1.00 92.38 111 THR A C 1
ATOM 791 O O . THR A 1 111 ? -6.248 -12.461 4.318 1.00 92.38 111 THR A O 1
ATOM 794 N N . LEU A 1 112 ? -6.028 -11.071 2.574 1.00 90.12 112 LEU A N 1
ATOM 795 C CA . LEU A 1 112 ? -7.264 -10.331 2.819 1.00 90.12 112 LEU A CA 1
ATOM 796 C C . LEU A 1 112 ? -8.512 -11.178 2.525 1.00 90.12 112 LEU A C 1
ATOM 798 O O . LEU A 1 112 ? -9.549 -10.991 3.152 1.00 90.12 112 LEU A O 1
ATOM 802 N N . THR A 1 113 ? -8.440 -12.142 1.615 1.00 89.31 113 THR A N 1
ATOM 803 C CA . THR A 1 113 ? -9.571 -13.046 1.345 1.00 89.31 113 THR A CA 1
ATOM 804 C C . THR A 1 113 ? -9.678 -14.162 2.390 1.00 89.31 113 THR A C 1
ATOM 806 O O . THR A 1 113 ? -10.705 -14.837 2.472 1.00 89.31 113 THR A O 1
ATOM 809 N N . ARG A 1 114 ? -8.652 -14.354 3.231 1.00 88.19 114 ARG A N 1
ATOM 810 C CA . ARG A 1 114 ? -8.679 -15.352 4.302 1.00 88.19 114 ARG A CA 1
ATOM 811 C C . ARG A 1 114 ? -9.785 -15.024 5.323 1.00 88.19 114 ARG A C 1
ATOM 813 O O . ARG A 1 114 ? -9.820 -13.904 5.844 1.00 88.19 114 ARG A O 1
ATOM 820 N N . PRO A 1 115 ? -10.652 -15.995 5.671 1.00 82.81 115 PRO A N 1
ATOM 821 C CA . PRO A 1 115 ? -11.668 -15.810 6.703 1.00 82.81 115 PRO A CA 1
ATOM 822 C C . PRO A 1 115 ? -11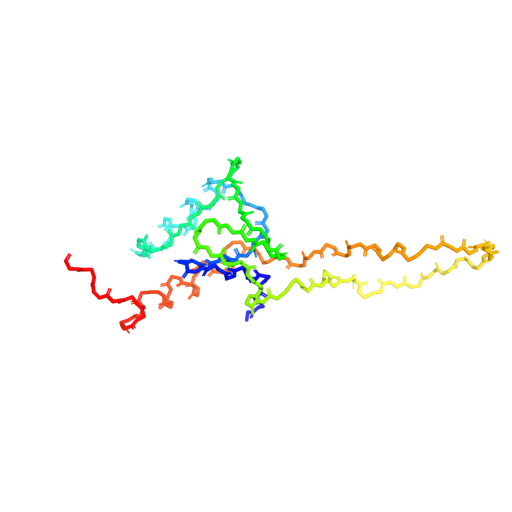.062 -15.314 8.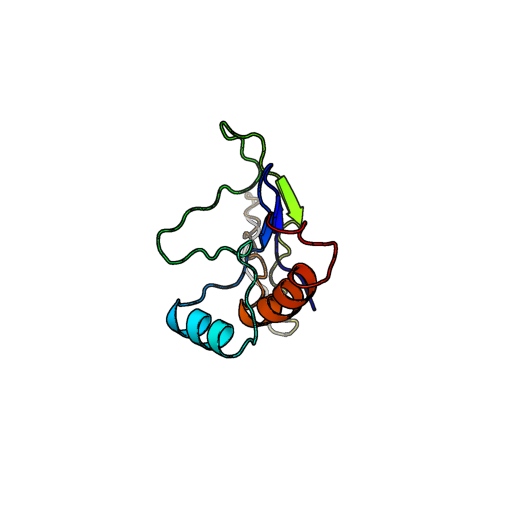023 1.00 82.81 115 PRO A C 1
ATOM 824 O O . PRO A 1 115 ? -10.031 -15.818 8.465 1.00 82.81 115 PRO A O 1
ATOM 827 N N . GLY A 1 116 ? -11.701 -14.320 8.644 1.00 76.00 116 GLY A N 1
ATOM 828 C CA . GLY A 1 116 ? -11.268 -13.740 9.920 1.00 76.00 116 GLY A CA 1
ATOM 829 C C . GLY A 1 116 ? -10.202 -12.642 9.823 1.00 76.00 116 GLY A C 1
ATOM 830 O O . GLY A 1 116 ? -9.883 -12.044 10.846 1.00 76.00 116 GLY A O 1
ATOM 831 N N . VAL A 1 117 ? -9.669 -12.346 8.629 1.00 75.25 117 VAL A N 1
ATOM 832 C CA . VAL A 1 117 ? -8.755 -11.204 8.409 1.00 75.25 117 VAL A CA 1
ATOM 833 C C . VAL A 1 117 ? -9.527 -9.943 8.019 1.00 75.25 117 VAL A C 1
ATOM 835 O O . VAL A 1 117 ? -9.261 -8.871 8.553 1.00 75.25 117 VAL A O 1
ATOM 838 N N . ASN A 1 118 ? -10.518 -10.075 7.138 1.00 61.53 118 ASN A N 1
ATOM 839 C CA . ASN A 1 118 ? -11.559 -9.069 6.959 1.00 61.53 118 ASN A CA 1
ATOM 840 C C . ASN A 1 118 ? -12.782 -9.530 7.758 1.00 61.53 118 ASN A C 1
ATOM 842 O O . ASN A 1 118 ? -13.271 -10.643 7.551 1.00 61.53 118 ASN A O 1
ATOM 846 N N . ALA A 1 119 ? -13.249 -8.714 8.704 1.00 47.28 119 ALA A N 1
ATOM 847 C CA . ALA A 1 119 ? -14.538 -8.943 9.352 1.00 47.28 119 ALA A CA 1
ATOM 848 C C . ALA A 1 119 ? -15.644 -9.040 8.276 1.00 47.28 119 ALA A C 1
ATOM 850 O O . ALA A 1 119 ? -15.490 -8.432 7.212 1.00 47.28 119 ALA A O 1
ATOM 851 N N . PRO A 1 120 ? -16.727 -9.808 8.501 1.00 44.84 120 PRO A N 1
ATOM 852 C CA . PRO A 1 120 ? -17.801 -9.906 7.521 1.00 44.84 120 PRO A CA 1
ATOM 853 C C . PRO A 1 120 ? -18.371 -8.509 7.254 1.00 44.84 120 PRO A C 1
ATOM 855 O O . PRO A 1 120 ? -18.706 -7.781 8.187 1.00 44.84 120 PRO A O 1
ATOM 858 N N . GLU A 1 121 ? -18.440 -8.134 5.977 1.00 49.81 121 GLU A N 1
ATOM 859 C CA . GLU A 1 121 ? -19.237 -6.988 5.550 1.00 49.81 121 GLU A CA 1
ATOM 860 C C . GLU A 1 121 ? -20.703 -7.358 5.829 1.00 49.81 121 GLU A C 1
ATOM 862 O O . GLU A 1 121 ? -21.177 -8.388 5.344 1.00 49.81 121 GLU A O 1
ATOM 867 N N . PHE A 1 122 ? -21.348 -6.595 6.718 1.00 44.41 122 PHE A N 1
ATOM 868 C CA . PHE A 1 122 ? -22.763 -6.737 7.074 1.00 44.41 122 PHE A CA 1
ATOM 869 C C . PHE A 1 122 ? -23.673 -6.426 5.884 1.00 44.41 122 PHE A C 1
ATOM 871 O O . PHE A 1 122 ? -23.344 -5.484 5.126 1.00 44.41 122 PHE A O 1
#

Radius of gyration: 19.66 Å; Cα contacts (8 Å, |Δi|>4): 116; chains: 1; bounding box: 67×35×32 Å

Solvent-accessible surface area (backbone atoms only — not comparable to full-atom values): 8216 Å² total; per-residue (Å²): 137,80,81,36,23,22,41,33,42,81,90,50,74,46,76,47,50,39,92,77,56,70,68,64,48,50,56,57,55,69,74,42,98,70,77,61,87,87,68,81,85,77,60,91,91,60,85,78,90,58,62,89,38,79,54,99,83,42,59,29,40,64,77,35,66,73,45,62,47,79,74,80,89,79,80,90,80,84,80,92,83,83,81,96,74,87,91,72,95,70,71,73,78,58,56,58,42,47,38,53,57,77,75,49,47,60,63,50,41,54,52,52,69,35,87,80,67,47,73,82,84,128